Protein AF-A0A9D9BSS7-F1 (afdb_monomer)

Organism: NCBI:txid2774506

Solvent-accessible surface area (backbone atoms only — not comparable to full-atom values): 3032 Å² total; per-residue (Å²): 132,86,81,65,73,43,73,50,74,60,85,72,80,58,88,75,80,60,79,65,76,52,76,68,43,81,44,42,63,65,58,51,51,57,56,56,53,57,52,57,67,68,68,75,117

Structure (mmCIF, N/CA/C/O backbone):
data_AF-A0A9D9BSS7-F1
#
_entry.id   AF-A0A9D9BSS7-F1
#
loop_
_atom_site.group_PDB
_atom_site.id
_atom_site.type_symbol
_atom_site.label_atom_id
_atom_site.label_alt_id
_atom_site.label_comp_id
_atom_site.label_asym_id
_atom_site.label_entity_id
_atom_site.label_seq_id
_atom_site.pdbx_PDB_ins_code
_atom_site.Cartn_x
_atom_site.Cartn_y
_atom_site.Cartn_z
_atom_site.occupancy
_atom_site.B_iso_or_equiv
_atom_site.auth_seq_id
_atom_site.auth_comp_id
_atom_site.auth_asym_id
_atom_site.auth_atom_id
_atom_site.pdbx_PDB_model_num
ATOM 1 N N . MET A 1 1 ? -22.955 -6.046 10.616 1.00 49.47 1 MET A N 1
ATOM 2 C CA . MET A 1 1 ? -22.267 -4.780 10.288 1.00 49.47 1 MET A CA 1
ATOM 3 C C . MET A 1 1 ? -21.232 -5.120 9.234 1.00 49.47 1 MET A C 1
ATOM 5 O O . MET A 1 1 ? -20.330 -5.881 9.547 1.00 49.47 1 MET A O 1
ATOM 9 N N . ASN A 1 2 ? -21.421 -4.680 7.990 1.00 64.62 2 ASN A N 1
ATOM 10 C CA . ASN A 1 2 ? -20.442 -4.933 6.934 1.00 64.62 2 ASN A CA 1
ATOM 11 C C . ASN A 1 2 ? -19.264 -3.981 7.127 1.00 64.62 2 ASN A C 1
ATOM 13 O O . ASN A 1 2 ? -19.451 -2.770 7.205 1.00 64.62 2 ASN A O 1
ATOM 17 N N . GLU A 1 3 ? -18.067 -4.540 7.243 1.00 70.88 3 GLU A N 1
ATOM 18 C CA . GLU A 1 3 ? -16.835 -3.769 7.321 1.00 70.88 3 GLU A CA 1
ATOM 19 C C . GLU A 1 3 ? -16.489 -3.279 5.908 1.00 70.88 3 GLU A C 1
ATOM 21 O O . GLU A 1 3 ? -16.314 -4.078 4.987 1.00 70.88 3 GLU A O 1
ATOM 26 N N . GLU A 1 4 ? -16.481 -1.960 5.707 1.00 78.94 4 GLU A N 1
ATOM 27 C CA . GLU A 1 4 ? -16.191 -1.351 4.406 1.00 78.94 4 GLU A CA 1
ATOM 28 C C . GLU A 1 4 ? -14.706 -1.542 4.065 1.00 78.94 4 GLU A C 1
ATOM 30 O O . GLU A 1 4 ? -13.818 -0.975 4.715 1.00 78.94 4 GLU A O 1
ATOM 35 N N . LYS A 1 5 ? -14.448 -2.361 3.042 1.00 80.31 5 LYS A N 1
ATOM 36 C CA . LYS A 1 5 ? -13.120 -2.619 2.482 1.00 80.31 5 LYS A CA 1
ATOM 37 C C . LYS A 1 5 ? -12.857 -1.663 1.324 1.00 80.31 5 LYS A C 1
ATOM 39 O O . LYS A 1 5 ? -13.672 -1.543 0.413 1.00 80.31 5 LYS A O 1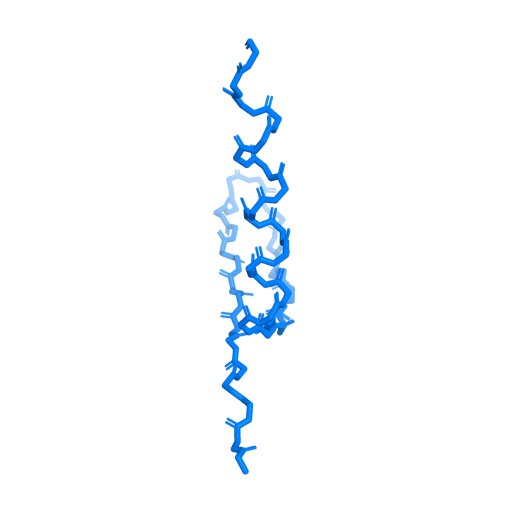
ATOM 44 N N . TRP A 1 6 ? -11.713 -0.996 1.367 1.00 83.62 6 TRP A N 1
ATOM 45 C CA . TRP A 1 6 ? -11.239 -0.086 0.332 1.00 83.62 6 TRP A CA 1
ATOM 46 C C . TRP A 1 6 ? -10.103 -0.758 -0.438 1.00 83.62 6 TRP A C 1
ATOM 48 O O . TRP A 1 6 ? -9.301 -1.472 0.153 1.00 83.62 6 TRP A O 1
ATOM 58 N N . MET A 1 7 ? -10.005 -0.539 -1.750 1.00 83.00 7 MET A N 1
ATOM 59 C CA . MET A 1 7 ? -8.875 -1.033 -2.545 1.00 83.00 7 MET A CA 1
ATOM 60 C C . MET A 1 7 ? -7.990 0.125 -2.993 1.00 83.00 7 MET A C 1
ATOM 62 O O . MET A 1 7 ? -8.459 1.057 -3.646 1.00 83.00 7 MET A O 1
ATOM 66 N N . LEU A 1 8 ? -6.702 0.053 -2.665 1.00 82.06 8 LEU A N 1
ATOM 67 C CA . LEU A 1 8 ? -5.684 0.976 -3.143 1.00 82.06 8 LEU A CA 1
ATOM 68 C C . LEU A 1 8 ? -5.059 0.410 -4.419 1.00 82.06 8 LEU A C 1
ATOM 70 O O . LEU A 1 8 ? -4.409 -0.634 -4.393 1.00 82.06 8 LEU A O 1
ATOM 74 N N . MET A 1 9 ? -5.243 1.115 -5.531 1.00 80.06 9 MET A N 1
ATOM 75 C CA . MET A 1 9 ? -4.604 0.799 -6.807 1.00 80.06 9 MET A CA 1
ATOM 76 C C . MET A 1 9 ? -3.527 1.839 -7.094 1.00 80.06 9 MET A C 1
ATOM 78 O O . MET A 1 9 ? -3.817 3.034 -7.144 1.00 80.06 9 MET A O 1
ATOM 82 N N . THR A 1 10 ? -2.287 1.399 -7.292 1.00 76.19 10 THR A N 1
ATOM 83 C CA . THR A 1 10 ? -1.194 2.281 -7.704 1.00 76.19 10 THR A CA 1
ATOM 84 C C . THR A 1 10 ? -0.921 2.08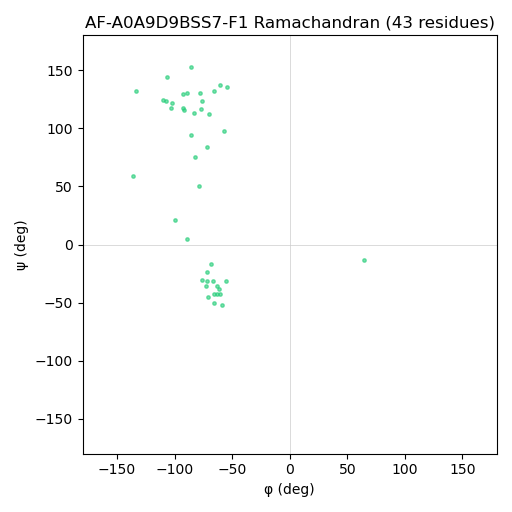1 -9.187 1.00 76.19 10 THR A C 1
ATOM 86 O O . THR A 1 10 ? -0.564 0.995 -9.640 1.00 76.19 10 THR A O 1
ATOM 89 N N . TYR A 1 11 ? -1.111 3.147 -9.960 1.00 71.88 11 TYR A N 1
ATOM 90 C CA . TYR A 1 11 ? -0.754 3.169 -11.371 1.00 71.88 11 TYR A CA 1
ATOM 91 C C . TYR A 1 11 ? 0.663 3.725 -11.513 1.00 71.88 11 TYR A C 1
ATOM 93 O O . TYR A 1 11 ? 0.921 4.871 -11.140 1.00 71.88 11 TYR A O 1
ATOM 101 N N . TYR A 1 12 ? 1.583 2.906 -12.022 1.00 71.50 12 TYR A N 1
ATOM 102 C CA . TYR A 1 12 ? 2.934 3.351 -12.3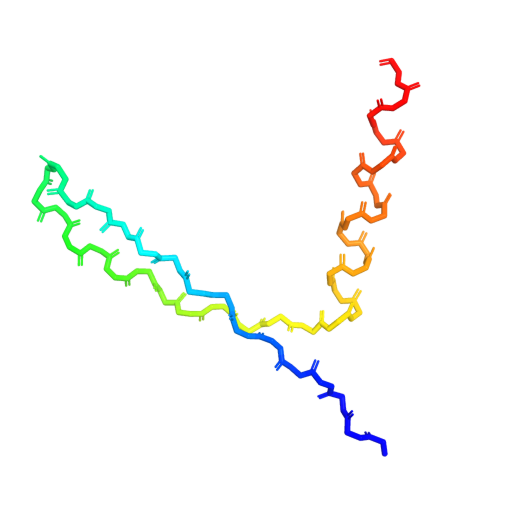47 1.00 71.50 12 TYR A CA 1
ATOM 103 C C . TYR A 1 12 ? 2.974 3.875 -13.786 1.00 71.50 12 TYR A C 1
ATOM 105 O O . TYR A 1 12 ? 2.498 3.210 -14.704 1.00 71.50 12 TYR A O 1
ATOM 113 N N . CYS A 1 13 ? 3.534 5.071 -13.985 1.00 67.44 13 CYS A N 1
ATOM 114 C CA . CYS A 1 13 ? 3.797 5.613 -15.317 1.00 67.44 13 CYS A CA 1
ATOM 115 C C . CYS A 1 13 ? 5.136 5.040 -15.809 1.00 67.44 13 CYS A C 1
ATOM 117 O O . CYS A 1 13 ? 6.166 5.352 -15.207 1.00 67.44 13 CYS A O 1
ATOM 119 N N . PRO A 1 14 ? 5.157 4.201 -16.858 1.00 69.75 14 PRO A N 1
ATOM 120 C CA . PRO A 1 14 ? 6.351 3.472 -17.252 1.00 69.75 14 PRO A CA 1
ATOM 121 C C . PRO A 1 14 ? 7.254 4.378 -18.095 1.00 69.75 14 PRO A C 1
ATOM 123 O O . PRO A 1 14 ? 7.334 4.244 -19.311 1.00 69.75 14 PRO A O 1
ATOM 126 N N . THR A 1 15 ? 7.954 5.324 -17.469 1.00 74.31 15 THR A N 1
ATOM 127 C CA . THR A 1 15 ? 8.982 6.129 -18.157 1.00 74.31 15 THR A CA 1
ATOM 128 C C . THR A 1 15 ? 10.212 5.300 -18.546 1.00 74.31 15 THR A C 1
ATOM 130 O O . THR A 1 15 ? 10.957 5.702 -19.434 1.00 74.31 15 THR A O 1
ATOM 133 N N . HIS A 1 16 ? 10.390 4.111 -17.957 1.00 66.44 16 HIS A N 1
ATOM 134 C CA . HIS A 1 16 ? 11.462 3.165 -18.279 1.00 66.44 16 HIS A CA 1
ATOM 135 C C . HIS A 1 16 ? 10.947 1.721 -18.365 1.00 66.44 16 HIS A C 1
ATOM 137 O O . HIS A 1 16 ? 11.396 0.871 -17.613 1.00 66.44 16 HIS A O 1
ATOM 143 N N . GLY A 1 17 ? 9.982 1.435 -19.246 1.00 58.81 17 GLY A N 1
ATOM 144 C CA . GLY A 1 17 ? 9.682 0.073 -19.735 1.00 58.81 17 GLY A CA 1
ATOM 145 C C . GLY A 1 17 ? 9.165 -0.977 -18.738 1.00 58.81 17 GLY A C 1
ATOM 146 O O . GLY A 1 17 ? 8.640 -2.000 -19.171 1.00 58.81 17 GLY A O 1
ATOM 147 N N . ASP A 1 18 ? 9.246 -0.745 -17.432 1.00 64.00 18 ASP A N 1
ATOM 148 C CA . ASP A 1 18 ? 8.775 -1.683 -16.427 1.00 64.00 18 ASP A CA 1
ATOM 149 C C . ASP A 1 18 ? 7.282 -1.444 -16.200 1.00 64.00 18 ASP A C 1
ATOM 151 O O . ASP A 1 18 ? 6.850 -0.548 -15.476 1.00 64.00 18 ASP A O 1
ATOM 155 N N . SER A 1 19 ? 6.470 -2.221 -16.915 1.00 63.88 19 SER A N 1
ATOM 156 C CA . SER A 1 19 ? 5.017 -2.271 -16.734 1.00 63.88 19 SER A CA 1
ATOM 157 C C . SER A 1 19 ? 4.659 -3.131 -15.520 1.00 63.88 19 SER A C 1
ATOM 159 O O . SER A 1 19 ? 3.830 -4.039 -15.605 1.00 63.88 19 SER A O 1
ATOM 161 N N . SER A 1 20 ? 5.287 -2.864 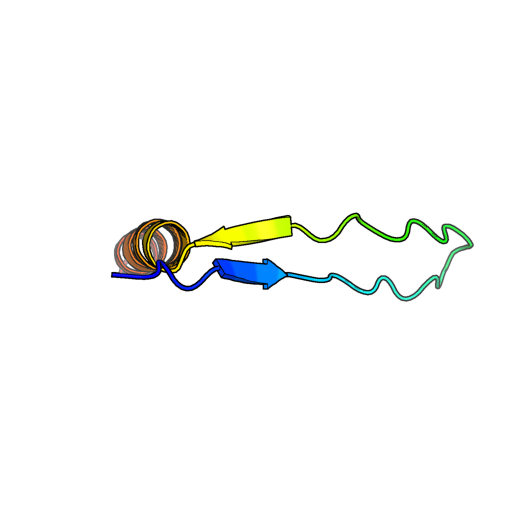-14.374 1.00 63.75 20 SER A N 1
ATOM 162 C CA . SER A 1 20 ? 4.927 -3.480 -13.102 1.00 63.75 20 SER A CA 1
ATOM 163 C C . SER A 1 20 ? 3.595 -2.886 -12.636 1.00 63.75 20 SER A C 1
ATOM 165 O O . SER A 1 20 ? 3.525 -1.942 -11.852 1.00 63.75 20 SER A O 1
ATOM 167 N N . LEU A 1 21 ? 2.499 -3.447 -13.155 1.00 64.00 21 LEU A N 1
ATOM 168 C CA . LEU A 1 21 ? 1.166 -3.315 -12.574 1.00 64.00 21 LEU A CA 1
ATOM 169 C C . LEU A 1 21 ? 1.242 -3.839 -11.137 1.00 64.00 21 LEU A C 1
ATOM 171 O O . LEU A 1 21 ? 1.231 -5.046 -10.885 1.00 64.00 21 LEU A O 1
ATOM 175 N N . VAL A 1 22 ? 1.386 -2.918 -10.188 1.00 69.62 22 VAL A N 1
ATOM 176 C CA . VAL A 1 22 ? 1.408 -3.241 -8.765 1.00 69.62 22 VAL A CA 1
ATOM 177 C C . VAL A 1 22 ? 0.028 -3.777 -8.387 1.00 69.62 22 VAL A C 1
ATOM 179 O O . VAL A 1 22 ? -1.002 -3.216 -8.765 1.00 69.62 22 VAL A O 1
ATOM 182 N N . LYS A 1 23 ? 0.003 -4.904 -7.669 1.00 74.38 23 LYS A N 1
ATOM 183 C CA . LYS A 1 23 ? -1.251 -5.546 -7.264 1.00 74.38 23 LYS A CA 1
ATOM 184 C C . LYS A 1 23 ? -2.069 -4.595 -6.378 1.00 74.38 23 LYS A C 1
ATOM 186 O O . LYS A 1 23 ? -1.483 -3.984 -5.482 1.00 74.38 23 LYS A O 1
ATOM 191 N N . PRO A 1 24 ? -3.396 -4.499 -6.583 1.00 79.88 24 PRO A N 1
ATOM 192 C CA . PRO A 1 24 ? -4.271 -3.763 -5.682 1.00 79.88 24 PRO A CA 1
ATOM 193 C C . PRO A 1 24 ? -4.105 -4.264 -4.247 1.00 79.88 24 PRO A C 1
ATOM 195 O O . PRO A 1 24 ? -4.067 -5.473 -4.012 1.00 79.88 24 PRO A O 1
ATOM 198 N N . ILE A 1 25 ? -4.009 -3.338 -3.298 1.00 83.38 25 ILE A N 1
ATOM 199 C CA . ILE A 1 25 ? -3.919 -3.652 -1.871 1.00 83.38 25 ILE A CA 1
ATOM 200 C C . ILE A 1 25 ? -5.294 -3.397 -1.260 1.00 83.38 25 ILE A C 1
ATOM 202 O O . ILE A 1 25 ? -5.818 -2.287 -1.355 1.00 83.38 25 ILE A O 1
ATOM 206 N N . GLU A 1 26 ? -5.885 -4.419 -0.648 1.00 85.31 26 GLU A N 1
ATOM 207 C CA . GLU A 1 26 ? -7.113 -4.266 0.130 1.00 85.31 26 GLU A CA 1
ATOM 208 C C . GLU A 1 26 ? -6.769 -3.676 1.501 1.00 85.31 26 GLU A C 1
ATOM 210 O O . GLU A 1 26 ? -5.845 -4.138 2.166 1.00 85.31 26 GLU A O 1
ATOM 215 N N . ILE A 1 27 ? -7.486 -2.630 1.902 1.00 85.88 27 ILE A N 1
ATOM 216 C CA . ILE A 1 27 ? -7.259 -1.896 3.143 1.00 85.88 27 ILE A CA 1
ATOM 217 C C . ILE A 1 27 ? -8.601 -1.694 3.840 1.00 85.88 27 ILE A C 1
ATOM 219 O O . ILE A 1 27 ? -9.581 -1.237 3.246 1.00 85.88 27 ILE A O 1
ATOM 223 N N . THR A 1 28 ? -8.648 -1.993 5.133 1.00 87.25 28 THR A N 1
ATOM 224 C CA . THR A 1 28 ? -9.824 -1.698 5.954 1.00 87.25 28 THR A CA 1
ATOM 225 C C . THR A 1 28 ? -9.789 -0.269 6.498 1.00 87.25 28 THR A C 1
ATOM 227 O O . THR A 1 28 ? -8.734 0.315 6.762 1.00 87.25 28 THR A O 1
ATOM 230 N N . LYS A 1 29 ? -10.968 0.311 6.754 1.00 82.31 29 LYS A N 1
ATOM 231 C CA . LYS A 1 29 ? -11.087 1.638 7.389 1.00 82.31 29 LYS A CA 1
ATOM 232 C C . LYS A 1 29 ? -10.354 1.720 8.738 1.00 82.31 29 LYS A C 1
ATOM 234 O O . LYS A 1 29 ? -9.846 2.780 9.107 1.00 82.31 29 LYS A O 1
ATOM 239 N N . LYS A 1 30 ? -10.294 0.602 9.466 1.00 84.38 30 LYS A N 1
ATOM 240 C CA . LYS A 1 30 ? -9.582 0.478 10.740 1.00 84.38 30 LYS A CA 1
ATOM 241 C C . LYS A 1 30 ? -8.068 0.628 10.553 1.00 84.38 30 LYS A C 1
ATOM 243 O O . LYS A 1 30 ? -7.473 1.488 11.198 1.00 84.38 30 LYS A O 1
ATOM 248 N N . GLU A 1 31 ? -7.481 -0.110 9.612 1.00 83.38 31 GLU A N 1
ATOM 249 C CA . GLU A 1 31 ? -6.048 -0.027 9.291 1.00 83.38 31 GLU A CA 1
ATOM 250 C C . GLU A 1 31 ? -5.635 1.364 8.793 1.00 83.38 31 GLU A C 1
ATOM 252 O O . GLU A 1 31 ? -4.570 1.867 9.169 1.00 83.38 31 GLU A O 1
ATOM 257 N N . MET A 1 32 ? -6.489 2.027 7.999 1.00 81.62 32 MET A N 1
ATOM 258 C CA . MET A 1 32 ? -6.261 3.421 7.601 1.00 81.62 32 MET A CA 1
ATOM 259 C C . MET A 1 32 ? -6.168 4.322 8.834 1.00 81.62 32 MET A C 1
ATOM 261 O O . MET A 1 32 ? -5.190 5.052 8.995 1.00 81.62 32 MET A O 1
ATOM 265 N N . ASN A 1 33 ? -7.156 4.256 9.729 1.0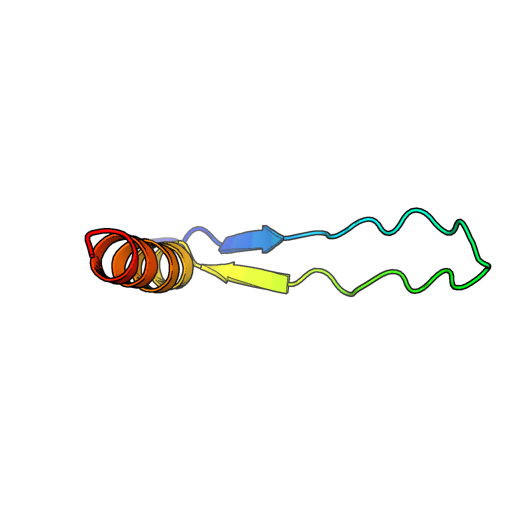0 81.38 33 ASN A N 1
ATOM 266 C CA . ASN A 1 33 ? -7.181 5.094 10.924 1.00 81.38 33 ASN A CA 1
ATOM 267 C C . ASN A 1 33 ? -5.967 4.860 11.826 1.00 81.38 33 ASN A C 1
ATOM 269 O O . ASN A 1 33 ? -5.374 5.831 12.289 1.00 81.38 33 ASN A O 1
ATOM 273 N N . GLU A 1 34 ? -5.548 3.612 12.037 1.00 83.38 34 GLU A N 1
ATOM 274 C CA . GLU A 1 34 ? -4.350 3.310 12.830 1.00 83.38 34 GLU A CA 1
ATOM 275 C C . GLU A 1 34 ? -3.076 3.887 12.195 1.00 83.38 34 GLU A C 1
ATOM 277 O O . GLU A 1 34 ? -2.246 4.488 12.882 1.00 83.38 34 GLU A O 1
ATOM 282 N N . THR A 1 35 ? -2.936 3.758 10.875 1.00 79.62 35 THR A N 1
ATOM 283 C CA . THR A 1 35 ? -1.743 4.206 10.142 1.00 79.62 35 THR A CA 1
ATOM 284 C C . THR A 1 35 ? -1.646 5.734 10.080 1.00 79.62 35 THR A C 1
ATOM 286 O O . THR A 1 35 ? -0.582 6.307 10.333 1.00 79.62 35 THR A O 1
ATOM 289 N N . P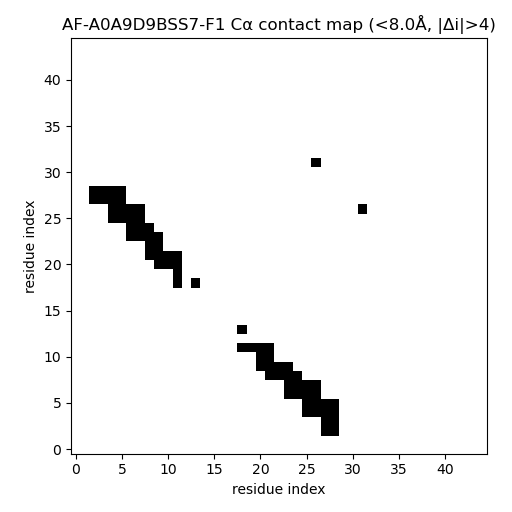HE A 1 36 ? -2.751 6.422 9.776 1.00 69.50 36 PHE A N 1
ATOM 290 C CA . PHE A 1 36 ? -2.780 7.885 9.671 1.00 69.50 36 PHE A CA 1
ATOM 291 C C . PHE A 1 36 ? -2.783 8.584 11.036 1.00 69.50 36 PHE A C 1
ATOM 293 O O . PHE A 1 36 ? -2.20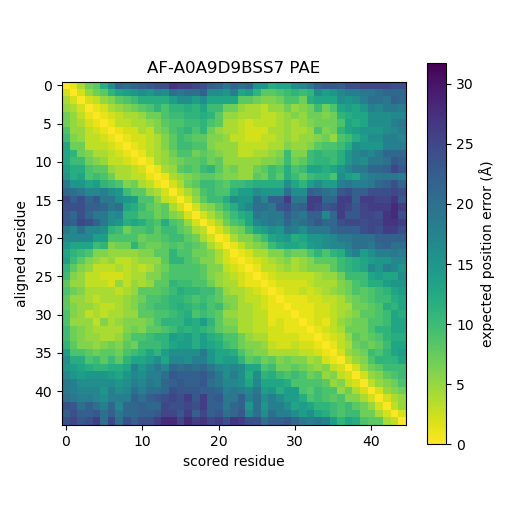3 9.665 11.155 1.00 69.50 36 PHE A O 1
ATOM 300 N N . SER A 1 37 ? -3.356 7.970 12.077 1.00 66.31 37 SER A N 1
ATOM 301 C CA . SER A 1 37 ? -3.318 8.534 13.434 1.00 66.31 37 SER A CA 1
ATOM 302 C C . SER A 1 37 ? -1.893 8.560 13.990 1.00 66.31 37 SER A C 1
ATOM 304 O O . SER A 1 37 ? -1.457 9.597 14.485 1.00 66.31 37 SER A O 1
ATOM 306 N N . LYS A 1 38 ? -1.114 7.483 13.796 1.00 64.44 38 LYS A N 1
ATOM 307 C CA . LYS A 1 38 ? 0.296 7.416 14.232 1.00 64.44 38 LYS A CA 1
ATOM 308 C C . LYS A 1 38 ? 1.194 8.439 13.526 1.00 64.44 38 LYS A C 1
ATOM 310 O O . LYS A 1 38 ? 2.094 9.009 14.139 1.00 64.44 38 LYS A O 1
ATOM 315 N N . LYS A 1 39 ? 0.944 8.725 12.241 1.00 60.34 39 LYS A N 1
ATOM 316 C CA . LYS A 1 39 ? 1.709 9.736 11.483 1.00 60.34 39 LYS A CA 1
ATOM 317 C C . LYS A 1 39 ? 1.485 11.165 11.988 1.00 60.34 39 LYS A C 1
ATOM 319 O O . LYS A 1 39 ? 2.397 11.984 11.908 1.00 60.34 39 LYS A O 1
ATOM 324 N N . LYS A 1 40 ? 0.296 11.470 12.518 1.00 58.22 40 LYS A N 1
ATOM 325 C CA . LYS A 1 40 ? -0.040 12.810 13.024 1.00 58.22 40 LYS A CA 1
ATOM 326 C C . LYS A 1 40 ? 0.689 13.141 14.329 1.00 58.22 40 LYS A C 1
ATOM 328 O O . LYS A 1 40 ? 1.044 14.296 14.544 1.00 58.22 40 LYS A O 1
ATOM 333 N N . GLU A 1 41 ? 0.956 12.136 15.160 1.00 59.59 41 GLU A N 1
ATOM 334 C CA . GLU A 1 41 ? 1.740 12.293 16.391 1.00 59.59 41 GLU A CA 1
ATOM 335 C C . GLU A 1 41 ? 3.233 12.498 16.100 1.00 59.59 41 GLU A C 1
ATOM 337 O O . GLU A 1 41 ? 3.883 13.313 16.751 1.00 59.59 41 GLU A O 1
ATOM 342 N N . ALA A 1 42 ? 3.764 11.839 15.065 1.00 59.72 42 ALA A N 1
ATOM 343 C CA . ALA A 1 42 ? 5.158 11.996 14.649 1.00 59.72 42 ALA A CA 1
ATOM 344 C C . ALA A 1 42 ? 5.460 13.353 1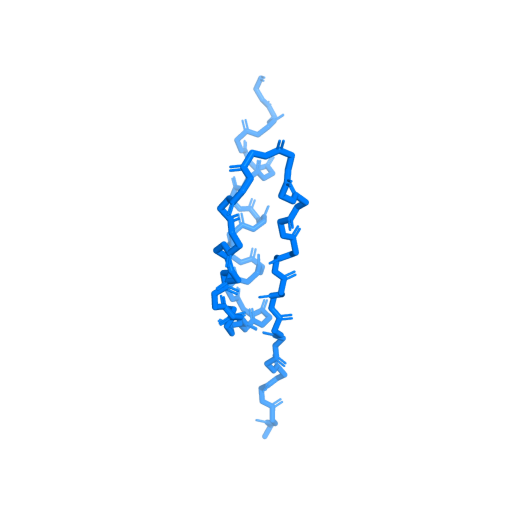3.979 1.00 59.72 42 ALA A C 1
ATOM 346 O O . ALA A 1 42 ? 6.602 13.799 13.995 1.00 59.72 42 ALA A O 1
ATOM 347 N N . SER A 1 43 ? 4.453 14.019 13.402 1.00 58.88 43 SER A N 1
ATOM 348 C CA . SER A 1 43 ? 4.627 15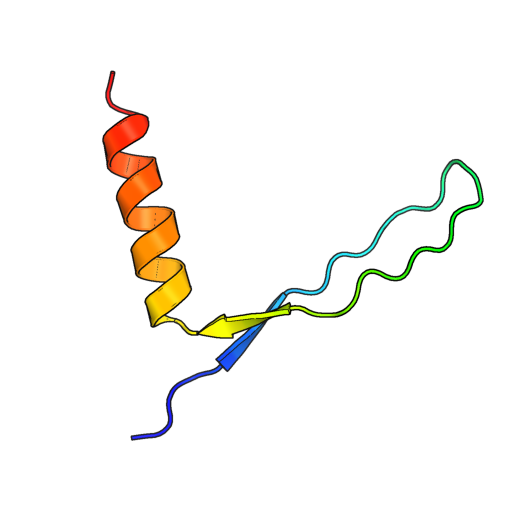.274 12.653 1.00 58.88 43 SER A CA 1
ATOM 349 C C . SER A 1 43 ? 4.535 16.546 13.511 1.00 58.88 43 SER A C 1
ATOM 351 O O . SER A 1 43 ? 4.554 17.645 12.960 1.00 58.88 43 SER A O 1
ATOM 353 N N . LYS A 1 44 ? 4.400 16.425 14.839 1.00 57.41 44 LYS A N 1
ATOM 354 C CA . LYS A 1 44 ? 4.261 17.566 15.762 1.00 57.41 44 LYS A CA 1
ATOM 355 C C . LYS A 1 44 ? 5.568 17.938 16.482 1.00 57.41 44 LYS A C 1
ATOM 357 O O . LYS A 1 44 ? 5.505 18.553 17.545 1.00 57.41 44 LYS A O 1
ATOM 362 N N . LYS A 1 45 ? 6.726 17.550 15.941 1.00 47.62 45 LYS A N 1
ATOM 363 C CA . LYS A 1 45 ? 8.042 17.819 16.531 1.00 47.62 45 LYS A CA 1
ATOM 364 C C . LYS A 1 45 ? 8.869 18.758 15.668 1.00 47.62 45 LYS A C 1
ATOM 366 O O . LYS A 1 45 ? 8.836 18.575 14.433 1.00 47.62 45 LYS A O 1
#

Radius of gyration: 15.25 Å; Cα contacts (8 Å, |Δi|>4): 36; chains: 1; bounding box: 34×23×36 Å

Mean predicted aligned error: 10.8 Å

Sequence (45 aa):
MNEEKWMLMTYYCPTHGDSSLVKPIEITKKEMNETFSKKKEASKK

Foldseek 3Di:
DDFDKDWDFDQDDCPPPPRPRDDIDIDTPVNVCVVVVVVVVVPPD

Secondary structure (DSSP, 8-state):
----EEEE-PPP--TTS----PPPEEEEHHHHHHHHHHHHHHT--

pLDDT: mean 71.75, std 10.42, range [47.62, 87.25]